Protein AF-A7N0B0-F1 (afdb_monomer_lite)

Foldseek 3Di:
DDPPDEAEDDQDDPDPDDDPCVVDDGQAPVNQVVVVVVCVVVDVDDYHYDPDGD

Radius of gyration: 12.74 Å; chains: 1; bounding box: 24×23×35 Å

Organism: Vibrio campbellii (strain ATCC BAA-1116) (NCBI:txid2902295)

Secondary structure (DSSP, 8-state):
--TT--EE-----STT--GGGGGSPPPPHHHHHHHHHHHTTT--S-EEPPS---

Sequence (54 aa):
MPESVNIRLNAFQHHGVVGEAQEWEKCSKGEMERFHARLSQFVSRPMTMPSVYV

pLDDT: mean 80.94, std 10.22, range [51.59, 93.88]

Structure (mmCIF, N/CA/C/O backbone):
data_AF-A7N0B0-F1
#
_entry.id   AF-A7N0B0-F1
#
loop_
_atom_site.group_PDB
_atom_site.id
_atom_site.type_symbol
_atom_site.label_atom_id
_atom_site.label_alt_id
_atom_site.label_comp_id
_atom_site.label_asym_id
_atom_site.label_entity_id
_atom_site.label_seq_id
_atom_site.pdbx_PDB_ins_code
_atom_site.Cartn_x
_atom_site.Cartn_y
_atom_site.Cartn_z
_atom_site.occupancy
_atom_site.B_iso_or_equiv
_atom_site.auth_seq_id
_atom_site.auth_comp_id
_atom_site.auth_asym_id
_atom_site.auth_atom_id
_atom_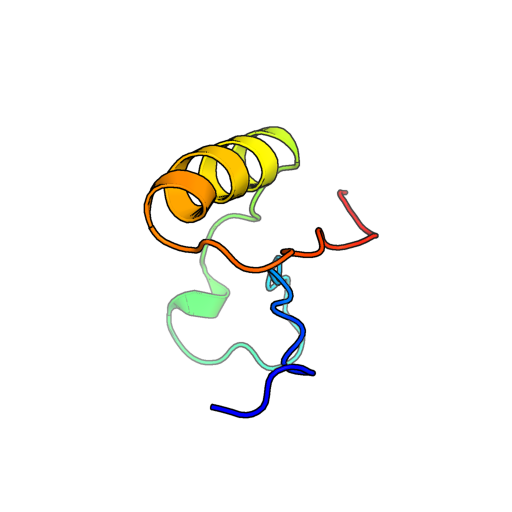site.pdbx_PDB_model_num
ATOM 1 N N . MET A 1 1 ? -8.746 -13.640 15.020 1.00 62.22 1 MET A N 1
ATOM 2 C CA . MET A 1 1 ? -7.288 -13.423 14.861 1.00 62.22 1 MET A CA 1
ATOM 3 C C . MET A 1 1 ? -6.736 -12.835 16.146 1.00 62.22 1 MET A C 1
ATOM 5 O O . MET A 1 1 ? -7.471 -12.073 16.767 1.00 62.22 1 MET A O 1
ATOM 9 N N . PRO A 1 2 ? -5.494 -13.169 16.529 1.00 74.62 2 PRO A N 1
ATOM 10 C CA . PRO A 1 2 ? -4.837 -12.572 17.690 1.00 74.62 2 PRO A CA 1
ATOM 11 C C . PRO A 1 2 ? -4.851 -11.038 17.620 1.00 74.62 2 PRO A C 1
ATOM 13 O O . PRO A 1 2 ? -4.821 -10.452 16.533 1.00 74.62 2 PRO A O 1
ATOM 16 N N . GLU A 1 3 ? -4.897 -10.368 18.769 1.00 66.94 3 GLU A N 1
ATOM 17 C CA . GLU A 1 3 ? -4.817 -8.900 18.832 1.00 66.94 3 GLU A CA 1
ATOM 18 C C . GLU A 1 3 ? -3.486 -8.370 18.283 1.00 66.94 3 GLU A C 1
ATOM 20 O O . GLU A 1 3 ? -3.453 -7.303 17.681 1.00 66.94 3 GLU A O 1
ATOM 25 N N . SER A 1 4 ? -2.422 -9.171 18.363 1.00 77.00 4 SER A N 1
ATOM 26 C CA . SER A 1 4 ? -1.053 -8.841 17.954 1.00 77.00 4 SER A CA 1
ATOM 27 C C . SER A 1 4 ? -0.754 -8.987 16.457 1.00 77.00 4 SER A C 1
ATOM 29 O O . SER A 1 4 ? 0.414 -9.022 16.063 1.00 77.00 4 SER A O 1
ATOM 31 N N . VAL A 1 5 ? -1.770 -9.101 15.595 1.00 79.88 5 VAL A N 1
ATOM 32 C CA . VAL A 1 5 ? -1.505 -9.254 14.161 1.00 79.88 5 VAL A CA 1
ATOM 33 C C . VAL A 1 5 ? -1.181 -7.911 13.516 1.00 79.88 5 VAL A C 1
ATOM 35 O O . VAL A 1 5 ? -2.058 -7.073 13.317 1.00 79.88 5 VAL A O 1
ATOM 38 N N . ASN A 1 6 ? 0.086 -7.768 13.132 1.00 79.62 6 ASN A N 1
ATOM 39 C CA . ASN A 1 6 ? 0.580 -6.671 12.314 1.00 79.62 6 ASN A CA 1
ATOM 40 C C . ASN A 1 6 ? 0.291 -6.928 10.835 1.00 79.62 6 ASN A C 1
ATOM 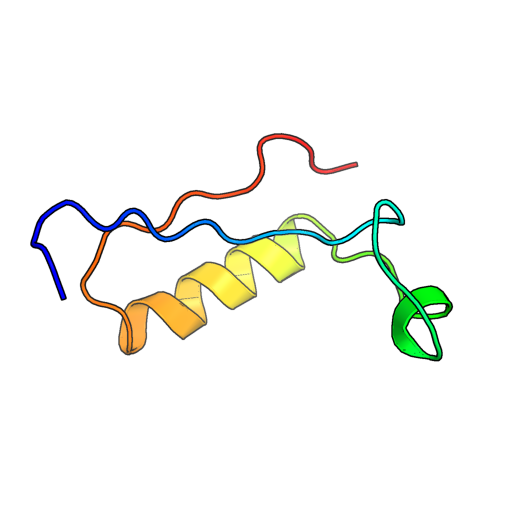42 O O . ASN A 1 6 ? 0.646 -7.977 10.293 1.00 79.62 6 ASN A O 1
ATOM 46 N N . ILE A 1 7 ? -0.313 -5.944 10.173 1.00 84.25 7 ILE A N 1
ATOM 47 C CA . ILE A 1 7 ? -0.551 -5.972 8.732 1.00 84.25 7 ILE A CA 1
ATOM 48 C C . ILE A 1 7 ? 0.551 -5.146 8.067 1.00 84.25 7 ILE A C 1
ATOM 50 O O . ILE A 1 7 ? 0.799 -3.999 8.439 1.00 84.25 7 ILE A O 1
ATOM 54 N N . ARG A 1 8 ? 1.239 -5.735 7.087 1.00 86.12 8 ARG A N 1
ATOM 55 C CA . ARG A 1 8 ? 2.275 -5.056 6.302 1.00 86.12 8 ARG A CA 1
ATOM 56 C C . ARG A 1 8 ? 1.859 -5.016 4.845 1.00 86.12 8 ARG A C 1
ATOM 58 O O . ARG A 1 8 ? 1.636 -6.067 4.242 1.00 86.12 8 ARG A O 1
ATOM 65 N N . LEU A 1 9 ? 1.793 -3.814 4.286 1.00 86.12 9 LEU A N 1
ATOM 66 C CA . LEU A 1 9 ? 1.675 -3.647 2.847 1.00 86.12 9 LEU A CA 1
ATOM 67 C C . LEU A 1 9 ? 3.035 -3.948 2.218 1.00 86.12 9 LEU A C 1
ATOM 69 O O . LEU A 1 9 ? 4.067 -3.473 2.687 1.00 86.12 9 LEU A O 1
ATOM 73 N N . ASN A 1 10 ? 3.046 -4.770 1.175 1.00 79.69 10 ASN A N 1
ATOM 74 C CA . ASN A 1 10 ? 4.262 -5.080 0.433 1.00 79.69 10 ASN A CA 1
ATOM 75 C C . ASN A 1 10 ? 4.162 -4.420 -0.945 1.00 79.69 10 ASN A C 1
ATOM 77 O O . ASN A 1 10 ? 3.174 -4.605 -1.651 1.00 79.69 10 ASN A O 1
ATOM 81 N N . ALA A 1 11 ? 5.190 -3.668 -1.332 1.00 71.69 11 ALA A N 1
ATOM 82 C CA . ALA A 1 11 ? 5.398 -3.251 -2.714 1.00 71.69 11 ALA A CA 1
ATOM 83 C C . ALA A 1 11 ? 6.229 -4.344 -3.393 1.00 71.69 11 ALA A C 1
ATOM 85 O O . ALA A 1 11 ? 7.455 -4.262 -3.409 1.00 71.69 11 ALA A O 1
ATOM 86 N N . PHE A 1 12 ? 5.596 -5.432 -3.843 1.00 66.00 12 PHE A N 1
ATOM 87 C CA . PHE A 1 12 ? 6.332 -6.532 -4.468 1.00 66.00 12 PHE A CA 1
ATOM 88 C C . PHE A 1 12 ? 7.087 -6.025 -5.705 1.00 66.00 12 PHE A C 1
ATOM 90 O O . PHE A 1 12 ? 6.491 -5.703 -6.724 1.00 66.00 12 PHE A O 1
ATOM 97 N N . GLN A 1 13 ? 8.411 -5.946 -5.591 1.00 63.44 13 GLN A N 1
ATOM 98 C CA . GLN A 1 13 ? 9.337 -5.563 -6.652 1.00 63.44 13 GLN A CA 1
ATOM 99 C C . GLN A 1 13 ? 10.341 -6.708 -6.849 1.00 63.44 13 GLN A C 1
ATOM 101 O O . GLN A 1 13 ? 11.509 -6.562 -6.536 1.00 63.44 13 GLN A O 1
ATOM 106 N N . HIS A 1 14 ? 9.909 -7.858 -7.372 1.00 57.59 14 HIS A N 1
ATOM 107 C CA . HIS A 1 14 ? 10.766 -8.956 -7.878 1.00 57.59 14 HIS A CA 1
ATOM 108 C C . HIS A 1 14 ? 11.171 -10.117 -6.940 1.00 57.59 14 HIS A C 1
ATOM 110 O O . HIS A 1 14 ? 11.338 -11.222 -7.452 1.00 57.59 14 HIS A O 1
ATOM 116 N N . HIS A 1 15 ? 11.299 -9.984 -5.612 1.00 60.59 15 HIS A N 1
ATOM 117 C CA . HIS A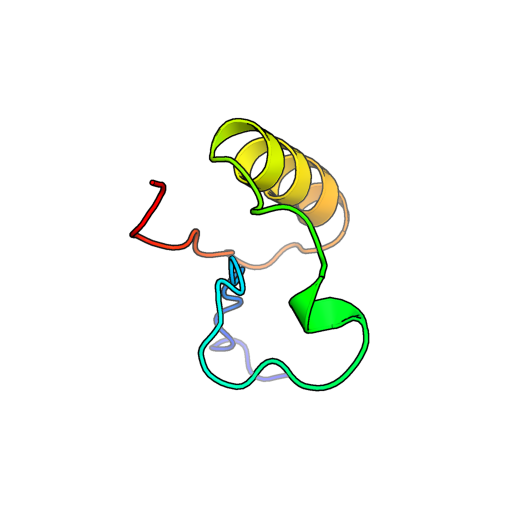 1 15 ? 11.686 -11.150 -4.786 1.00 60.59 15 HIS A CA 1
ATOM 118 C C . HIS A 1 15 ? 10.470 -12.014 -4.408 1.00 60.59 15 HIS A C 1
ATOM 120 O O . HIS A 1 15 ? 9.660 -11.626 -3.568 1.00 60.59 15 HIS A O 1
ATOM 126 N N . GLY A 1 16 ? 10.342 -13.180 -5.047 1.00 66.88 16 GLY A N 1
ATOM 127 C CA . GLY A 1 16 ? 9.253 -14.139 -4.809 1.00 66.88 16 GLY A CA 1
ATOM 128 C C . GLY A 1 16 ? 8.006 -13.942 -5.679 1.00 66.88 16 GLY A C 1
ATOM 129 O O . GLY A 1 16 ? 6.991 -14.585 -5.423 1.00 66.88 16 GLY A O 1
ATOM 130 N N . VAL A 1 17 ? 8.069 -13.079 -6.699 1.00 76.06 17 VAL A N 1
ATOM 131 C CA . VAL A 1 17 ? 6.985 -12.901 -7.679 1.00 76.06 17 VAL A CA 1
ATOM 132 C C . VAL A 1 17 ? 7.213 -13.837 -8.866 1.00 76.06 17 VAL A C 1
ATOM 134 O O . VAL A 1 17 ? 8.296 -13.845 -9.454 1.00 76.06 17 VAL A O 1
ATOM 137 N N . VAL A 1 18 ? 6.197 -14.623 -9.217 1.00 80.62 18 VAL A N 1
ATOM 138 C CA . VAL A 1 18 ? 6.224 -15.592 -10.324 1.00 80.62 18 VAL A CA 1
ATOM 139 C C . VAL A 1 18 ? 5.028 -15.379 -11.252 1.00 80.62 18 VAL A C 1
ATOM 141 O O . VAL A 1 18 ? 3.976 -14.918 -10.809 1.00 80.62 18 VAL A O 1
ATOM 144 N N . GLY A 1 19 ? 5.180 -15.741 -12.527 1.00 85.06 19 GLY A N 1
ATOM 145 C CA . GLY A 1 19 ? 4.117 -15.626 -13.530 1.00 85.06 19 GLY A CA 1
ATOM 146 C C . GLY A 1 19 ? 3.867 -14.184 -13.980 1.00 85.06 19 GLY A C 1
ATOM 147 O O . GLY A 1 19 ? 4.769 -13.354 -13.944 1.00 85.06 19 GLY A O 1
ATOM 148 N N . GLU A 1 20 ? 2.633 -13.884 -14.384 1.00 82.75 20 GLU A N 1
ATOM 149 C CA . GLU A 1 20 ? 2.237 -12.601 -14.998 1.00 82.75 20 GLU A CA 1
ATOM 150 C C . GLU A 1 20 ? 2.541 -11.372 -14.129 1.00 82.75 20 GLU A C 1
ATOM 152 O O . GLU A 1 20 ? 2.758 -10.280 -14.646 1.00 82.75 20 GLU A O 1
ATOM 157 N N . ALA A 1 21 ? 2.620 -11.549 -12.809 1.00 81.69 21 ALA A N 1
ATOM 158 C CA . ALA A 1 21 ? 2.968 -10.480 -11.882 1.00 81.69 21 ALA A CA 1
ATOM 159 C C . ALA A 1 21 ? 4.429 -10.000 -12.006 1.00 81.69 21 ALA A C 1
ATOM 161 O O . ALA A 1 21 ? 4.764 -8.949 -11.462 1.00 81.69 21 ALA A O 1
ATOM 162 N N . GLN A 1 22 ? 5.301 -10.733 -12.715 1.00 82.19 22 GLN A N 1
ATOM 163 C CA . GLN A 1 22 ? 6.655 -10.266 -13.051 1.00 82.19 22 GLN A CA 1
ATOM 164 C C . GLN A 1 22 ? 6.647 -9.094 -14.040 1.00 82.19 22 GLN A C 1
ATOM 166 O O . GLN A 1 22 ? 7.566 -8.279 -14.004 1.00 82.19 22 GLN A O 1
ATOM 171 N N . GLU A 1 23 ? 5.607 -8.996 -14.870 1.00 83.75 23 GLU A N 1
ATOM 172 C CA . GLU A 1 23 ? 5.448 -7.951 -15.889 1.00 83.75 23 GLU A CA 1
ATOM 173 C C . GLU A 1 23 ? 4.682 -6.726 -15.366 1.00 83.75 23 GLU A C 1
ATOM 175 O O . GLU A 1 23 ? 4.459 -5.763 -16.097 1.00 83.75 23 GLU A O 1
ATOM 180 N N . TRP A 1 24 ? 4.232 -6.749 -14.107 1.00 84.75 24 TRP A N 1
ATOM 181 C CA . TRP A 1 24 ? 3.483 -5.635 -13.537 1.00 84.75 24 TRP A CA 1
ATOM 182 C C . TRP A 1 24 ? 4.375 -4.419 -13.313 1.00 84.75 24 TRP A C 1
ATOM 184 O O . TRP A 1 24 ? 5.527 -4.521 -12.883 1.00 84.75 24 TRP A O 1
ATOM 194 N N . GLU A 1 25 ? 3.802 -3.243 -13.550 1.00 82.06 25 GLU A N 1
ATOM 195 C CA . GLU A 1 25 ? 4.475 -1.989 -13.255 1.00 82.06 25 GLU A CA 1
ATOM 196 C C . GLU A 1 25 ? 4.774 -1.864 -11.759 1.00 82.06 25 GLU A C 1
ATOM 198 O O . GLU A 1 25 ? 4.029 -2.319 -10.883 1.00 82.06 25 GLU A O 1
ATOM 203 N N . LYS A 1 26 ? 5.902 -1.220 -11.458 1.00 80.69 26 LYS A N 1
ATOM 204 C CA . LYS A 1 26 ? 6.309 -0.971 -10.080 1.00 80.69 26 LYS A CA 1
ATOM 205 C C . LYS A 1 26 ? 5.313 -0.024 -9.423 1.00 80.69 26 LYS A C 1
ATOM 207 O O . LYS A 1 26 ? 5.110 1.087 -9.896 1.00 80.69 26 LYS A O 1
ATOM 212 N N . CYS A 1 27 ? 4.785 -0.440 -8.276 1.00 84.00 27 CYS A N 1
ATOM 213 C CA . CYS A 1 27 ? 3.986 0.430 -7.424 1.00 84.00 27 CYS A CA 1
ATOM 214 C C . CYS A 1 27 ? 4.847 1.597 -6.924 1.00 84.00 27 CYS A C 1
ATOM 216 O O . CYS A 1 27 ? 5.835 1.390 -6.210 1.00 84.00 27 CYS A O 1
ATOM 218 N N . SER A 1 28 ? 4.469 2.815 -7.296 1.00 86.06 28 SER A N 1
ATOM 219 C CA . SER A 1 28 ? 5.105 4.037 -6.811 1.00 86.06 28 SER A CA 1
ATOM 220 C C . SER A 1 28 ? 4.683 4.362 -5.374 1.00 86.06 28 SER A C 1
ATOM 222 O O . SER A 1 28 ? 3.686 3.857 -4.845 1.00 86.06 28 SER A O 1
ATOM 224 N N . LYS A 1 29 ? 5.413 5.279 -4.728 1.00 86.69 29 LYS A N 1
ATOM 225 C CA . LYS A 1 29 ? 5.079 5.759 -3.378 1.00 86.69 29 LYS A CA 1
ATOM 226 C C . LYS A 1 29 ? 3.646 6.287 -3.271 1.00 86.69 29 LYS A C 1
ATOM 228 O O . LYS A 1 29 ? 2.915 5.888 -2.368 1.00 86.69 29 LYS A O 1
ATOM 233 N N . GLY A 1 30 ? 3.239 7.147 -4.205 1.00 89.50 30 GLY A N 1
ATOM 234 C CA . GLY A 1 30 ? 1.908 7.762 -4.184 1.00 89.50 30 GLY A CA 1
ATOM 235 C C . GLY A 1 30 ? 0.783 6.744 -4.386 1.00 89.50 30 GLY A C 1
ATOM 236 O O . GLY A 1 30 ? -0.302 6.879 -3.821 1.00 89.50 30 GLY A O 1
ATOM 237 N N . GLU A 1 31 ? 1.035 5.683 -5.151 1.00 89.00 31 GLU A N 1
ATOM 238 C CA . GLU A 1 31 ? 0.077 4.591 -5.308 1.00 89.00 31 GLU A CA 1
ATOM 239 C C . GLU A 1 31 ? -0.054 3.768 -4.034 1.00 89.00 31 GLU A C 1
ATOM 241 O O . GLU A 1 31 ? -1.177 3.481 -3.618 1.00 89.00 31 GLU A O 1
ATOM 246 N N . MET A 1 32 ? 1.058 3.463 -3.363 1.00 89.44 32 MET A N 1
ATOM 247 C CA . MET A 1 32 ? 1.022 2.760 -2.084 1.00 89.44 32 MET A CA 1
ATOM 248 C C . MET A 1 32 ? 0.292 3.575 -1.012 1.00 89.44 32 MET A C 1
ATOM 250 O O . MET A 1 32 ? -0.536 3.028 -0.286 1.00 89.44 32 MET A O 1
ATOM 254 N N . GLU A 1 33 ? 0.540 4.886 -0.932 1.00 91.50 33 GLU A N 1
ATOM 255 C CA . GLU A 1 33 ? -0.176 5.797 -0.024 1.00 91.50 33 GLU A CA 1
ATOM 256 C C . GLU A 1 33 ? -1.684 5.795 -0.302 1.00 91.50 33 GLU A C 1
ATOM 258 O O . GLU A 1 33 ? -2.496 5.684 0.624 1.00 91.50 33 GLU A O 1
ATOM 263 N N . ARG A 1 34 ? -2.071 5.827 -1.582 1.00 92.06 34 ARG A N 1
ATOM 264 C CA . ARG A 1 34 ? -3.471 5.721 -2.008 1.00 92.06 34 ARG A CA 1
ATOM 265 C C . ARG A 1 34 ? -4.088 4.373 -1.626 1.00 92.06 34 ARG A C 1
ATOM 267 O O . ARG A 1 34 ? -5.228 4.340 -1.159 1.00 92.06 34 ARG A O 1
ATOM 274 N N . PHE A 1 35 ? -3.367 3.266 -1.805 1.00 90.31 35 PHE A N 1
ATOM 275 C CA . PHE A 1 35 ? -3.836 1.933 -1.417 1.00 90.31 35 PHE A CA 1
ATOM 276 C C . PHE A 1 35 ? -4.011 1.812 0.093 1.00 90.31 35 PHE A C 1
ATOM 278 O O . PHE A 1 35 ? -5.053 1.335 0.540 1.00 90.31 35 PHE A O 1
ATOM 285 N N . HIS A 1 36 ? -3.049 2.310 0.869 1.00 91.12 36 HIS A N 1
ATOM 286 C CA . HIS A 1 36 ? -3.137 2.367 2.322 1.00 91.12 36 HIS A CA 1
ATOM 287 C C . HIS A 1 36 ? -4.386 3.130 2.771 1.00 91.12 36 HIS A C 1
ATOM 289 O O . HIS A 1 36 ? -5.206 2.584 3.504 1.00 91.12 36 HIS A O 1
ATOM 295 N N . ALA A 1 37 ? -4.588 4.3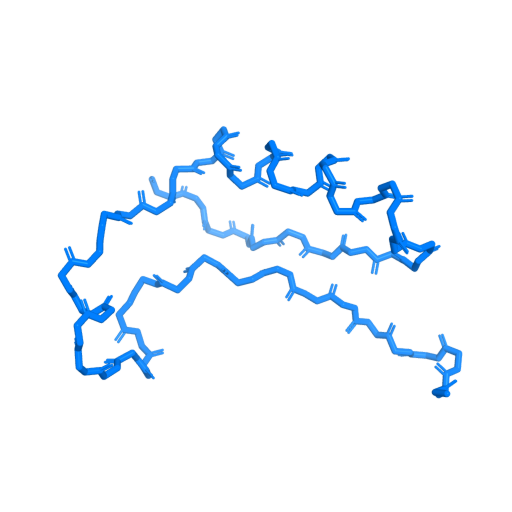54 2.269 1.00 92.62 37 ALA A N 1
ATOM 296 C CA . ALA A 1 37 ? -5.745 5.177 2.623 1.00 92.62 37 ALA A CA 1
ATOM 297 C C . ALA A 1 37 ? -7.084 4.492 2.302 1.00 92.62 37 ALA A C 1
ATOM 299 O O . ALA A 1 37 ? -8.030 4.573 3.087 1.00 92.62 37 ALA A O 1
ATOM 300 N N . ARG A 1 38 ? -7.167 3.792 1.164 1.00 93.69 38 ARG A N 1
ATOM 301 C CA . ARG A 1 38 ? -8.371 3.051 0.773 1.00 93.69 38 ARG A CA 1
ATOM 302 C C . ARG A 1 38 ? -8.600 1.823 1.652 1.00 93.69 38 ARG A C 1
ATOM 304 O O . ARG A 1 38 ? -9.737 1.554 2.024 1.00 93.69 38 ARG A O 1
ATOM 311 N N . LEU A 1 39 ? -7.543 1.093 2.000 1.00 91.56 39 LEU A N 1
ATOM 312 C CA . LEU A 1 39 ? -7.648 -0.120 2.809 1.00 91.56 39 LEU A CA 1
ATOM 313 C C . LEU A 1 39 ? -7.967 0.184 4.280 1.00 91.56 39 LEU A C 1
ATOM 315 O O . LEU A 1 39 ? -8.716 -0.571 4.897 1.00 91.56 39 LEU A O 1
ATOM 319 N N . SER A 1 40 ? -7.501 1.316 4.818 1.00 91.19 40 SER A N 1
ATOM 320 C CA . SER A 1 40 ? -7.806 1.758 6.190 1.00 91.19 40 SER A CA 1
ATOM 321 C C . SER A 1 40 ? -9.300 1.966 6.449 1.00 91.19 40 SER A C 1
ATOM 323 O O . SER A 1 40 ? -9.729 1.961 7.597 1.00 91.19 40 SER A O 1
ATOM 325 N N . GLN A 1 41 ? -10.111 2.119 5.398 1.00 93.88 41 GLN A N 1
ATOM 326 C CA . GLN A 1 41 ? -11.572 2.193 5.519 1.00 93.88 41 GLN A CA 1
ATOM 327 C C . GLN A 1 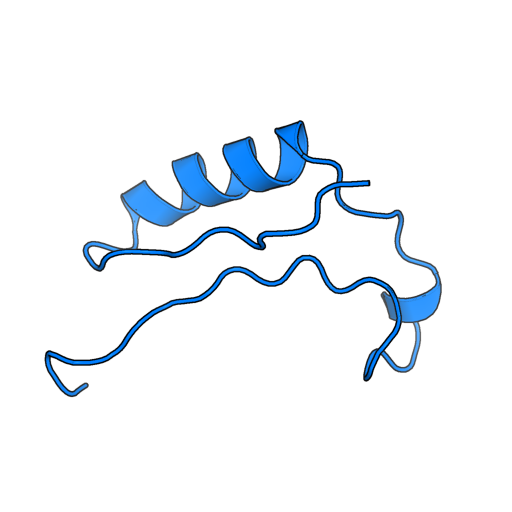41 ? -12.194 0.846 5.919 1.00 93.88 41 GLN A C 1
ATOM 329 O O . GLN A 1 41 ? -13.293 0.811 6.462 1.00 93.88 41 GLN A O 1
ATOM 334 N N . PHE A 1 42 ? -11.492 -0.259 5.654 1.00 91.19 42 PHE A N 1
ATOM 335 C CA . PHE A 1 42 ? -11.958 -1.627 5.895 1.00 91.19 42 PHE A CA 1
ATOM 336 C C . PHE A 1 42 ? -11.147 -2.339 6.980 1.00 91.19 42 PHE A C 1
ATOM 338 O O . PHE A 1 42 ? -11.635 -3.269 7.622 1.00 91.19 42 PHE A O 1
ATOM 345 N N . VAL A 1 43 ? -9.900 -1.916 7.184 1.00 88.12 43 VAL A N 1
ATOM 346 C CA . VAL A 1 43 ? -8.962 -2.515 8.128 1.00 88.12 43 VAL A CA 1
ATOM 347 C C . VAL A 1 43 ? -8.768 -1.567 9.305 1.00 88.12 43 VAL A C 1
ATOM 349 O O . VAL A 1 43 ? -8.069 -0.567 9.205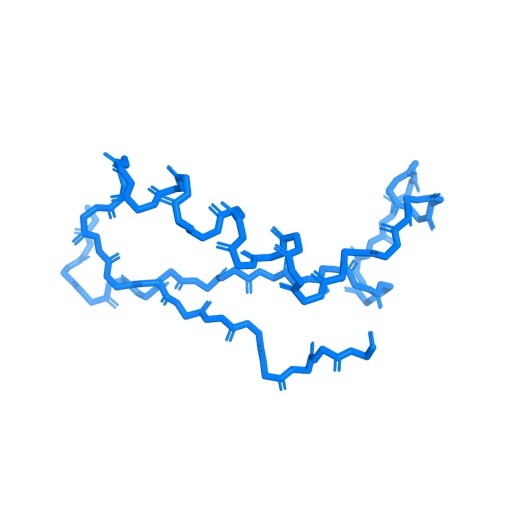 1.00 88.12 43 VAL A O 1
ATOM 352 N N . SER A 1 44 ? -9.358 -1.914 10.449 1.00 85.25 44 SER A N 1
ATOM 353 C CA . SER A 1 44 ? -9.246 -1.147 11.701 1.00 85.25 44 SER A CA 1
ATOM 354 C C . SER A 1 44 ? -7.925 -1.358 12.451 1.00 85.25 44 SER A C 1
ATOM 356 O O . SER A 1 44 ? -7.693 -0.748 13.493 1.00 85.25 44 SER A O 1
ATOM 358 N N . ARG A 1 45 ? -7.059 -2.245 11.949 1.00 83.88 45 ARG A N 1
ATOM 359 C CA . ARG A 1 45 ? -5.758 -2.556 12.547 1.00 83.88 45 ARG A CA 1
ATOM 360 C C . ARG A 1 45 ? -4.651 -1.674 11.964 1.00 83.88 45 ARG A C 1
ATOM 362 O O . ARG A 1 45 ? -4.731 -1.315 10.791 1.00 83.88 45 ARG A O 1
ATOM 369 N N . PRO A 1 46 ? -3.586 -1.392 12.735 1.00 83.69 46 PRO A N 1
ATOM 370 C CA . PRO A 1 46 ? -2.415 -0.701 12.215 1.00 83.69 46 PRO A CA 1
ATOM 371 C C . PRO A 1 46 ? -1.824 -1.433 11.009 1.00 83.69 46 PRO A C 1
ATOM 373 O O . PRO A 1 46 ? -1.570 -2.641 11.053 1.00 83.69 46 PRO A O 1
ATOM 376 N N . MET A 1 47 ? -1.595 -0.679 9.939 1.00 88.62 47 MET A N 1
ATOM 377 C CA . MET A 1 47 ? -0.920 -1.156 8.741 1.00 88.62 47 MET A CA 1
ATOM 378 C C . MET A 1 47 ? 0.420 -0.451 8.613 1.00 88.62 47 MET A C 1
ATOM 380 O O . MET A 1 47 ? 0.522 0.761 8.788 1.00 88.62 47 MET A O 1
ATOM 384 N N . THR A 1 48 ? 1.458 -1.219 8.312 1.00 88.56 48 THR A N 1
ATOM 385 C CA . THR A 1 48 ? 2.800 -0.686 8.083 1.00 88.56 48 THR A CA 1
ATOM 386 C C . THR A 1 48 ? 3.083 -0.590 6.594 1.00 88.56 48 THR A C 1
ATOM 388 O O . THR A 1 48 ? 2.770 -1.494 5.815 1.00 88.56 48 THR A O 1
ATOM 391 N N . MET A 1 49 ? 3.672 0.539 6.220 1.00 87.06 49 MET A N 1
ATOM 392 C CA . MET A 1 49 ? 4.126 0.832 4.870 1.00 87.06 49 MET A CA 1
ATOM 393 C C . MET A 1 49 ? 5.507 0.211 4.625 1.00 87.06 49 MET A C 1
ATOM 395 O O . MET A 1 49 ? 6.307 0.142 5.564 1.00 87.06 49 MET A O 1
ATOM 399 N N . PRO A 1 50 ? 5.828 -0.221 3.394 1.00 82.88 50 PRO A N 1
ATOM 400 C CA . PRO A 1 50 ? 7.190 -0.616 3.056 1.00 82.88 50 PRO A CA 1
ATOM 401 C C . PRO A 1 50 ? 8.158 0.558 3.267 1.00 82.88 50 PRO A C 1
ATOM 403 O O . PRO A 1 50 ? 7.817 1.715 3.033 1.00 82.88 50 PRO A O 1
ATOM 406 N N . SER A 1 51 ? 9.369 0.259 3.737 1.00 73.56 51 SER A N 1
ATOM 407 C CA . SER A 1 51 ? 10.412 1.257 4.015 1.00 73.56 51 SER A CA 1
ATOM 408 C C . SER A 1 51 ? 11.142 1.739 2.760 1.00 73.56 51 SER A C 1
ATOM 410 O O . SER A 1 51 ? 11.787 2.784 2.791 1.00 73.56 51 SER A O 1
ATOM 412 N N . VAL A 1 52 ? 11.045 0.986 1.664 1.00 67.69 52 VAL A N 1
ATOM 413 C CA . VAL A 1 52 ? 11.698 1.290 0.391 1.00 67.69 52 VAL A CA 1
ATOM 414 C C . VAL A 1 52 ? 10.629 1.693 -0.613 1.00 67.69 52 VAL A C 1
ATOM 416 O O . VAL A 1 52 ? 9.818 0.873 -1.037 1.00 67.69 52 VAL A O 1
ATOM 419 N N . TYR A 1 53 ? 10.659 2.966 -0.986 1.00 63.72 53 TYR A N 1
ATOM 420 C CA . TYR A 1 53 ? 10.006 3.486 -2.175 1.00 63.72 53 TYR A CA 1
ATOM 421 C C . TYR A 1 53 ? 11.116 3.998 -3.080 1.00 63.72 53 TYR A C 1
ATOM 423 O O . TYR A 1 53 ? 11.841 4.908 -2.677 1.00 63.72 53 TYR A O 1
ATOM 431 N N . VAL A 1 54 ? 11.290 3.360 -4.234 1.00 51.59 54 VAL A N 1
ATOM 432 C CA . VAL A 1 54 ? 12.240 3.792 -5.269 1.00 51.59 54 VAL A CA 1
ATOM 433 C C . VAL A 1 54 ? 11.503 4.661 -6.270 1.00 51.59 54 VAL A C 1
ATOM 435 O O . VAL A 1 54 ? 10.378 4.253 -6.643 1.00 51.59 54 VAL A O 1
#